Protein AF-A0A351KWG7-F1 (afdb_monomer_lite)

Secondary structure (DSSP, 8-state):
--TTTTS-HHHHHHHHHHHHHHHHHHTPPP----S-HHHHTTSS-----

pLDDT: mean 87.72, std 5.28, range [66.75, 95.88]

Structure (mmCIF, N/CA/C/O backbone):
data_AF-A0A351KWG7-F1
#
_entry.id   AF-A0A351KWG7-F1
#
loop_
_atom_site.group_PDB
_atom_site.id
_atom_site.type_symbol
_atom_site.label_atom_id
_atom_site.label_alt_id
_atom_site.label_comp_id
_atom_site.label_asym_id
_atom_site.label_entity_id
_atom_site.label_seq_id
_atom_site.pdbx_PDB_ins_code
_atom_site.Cartn_x
_atom_site.Cartn_y
_atom_site.Cartn_z
_atom_site.occupancy
_atom_site.B_iso_or_equiv
_atom_site.auth_seq_id
_atom_site.auth_comp_id
_atom_site.auth_asym_id
_atom_site.auth_atom_id
_atom_site.pdbx_PDB_model_num
ATOM 1 N N . ASP A 1 1 ? 4.238 7.8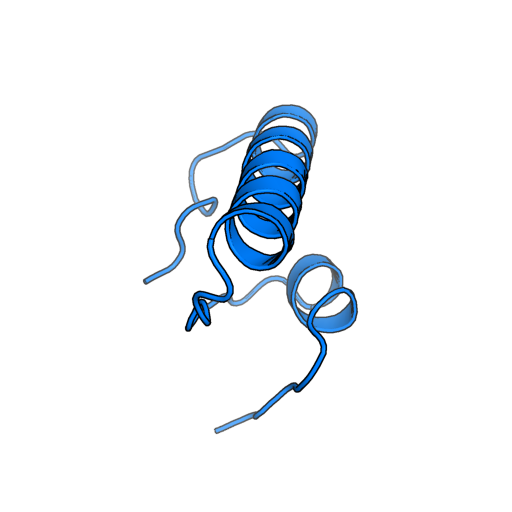22 -4.906 1.00 66.75 1 ASP A N 1
ATOM 2 C CA . ASP A 1 1 ? 4.431 7.298 -6.261 1.00 66.75 1 ASP A CA 1
ATOM 3 C C . ASP A 1 1 ? 5.556 6.289 -6.162 1.00 66.75 1 ASP A C 1
ATOM 5 O O . ASP A 1 1 ? 6.668 6.683 -5.846 1.00 66.75 1 ASP A O 1
ATOM 9 N N . GLU A 1 2 ? 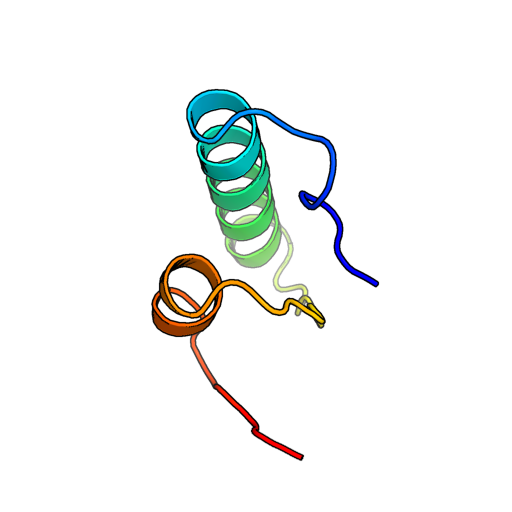5.222 5.003 -6.166 1.00 76.50 2 GLU A N 1
ATOM 10 C CA . GLU A 1 2 ? 6.145 3.884 -5.906 1.00 76.50 2 GLU A CA 1
ATOM 11 C C . GLU A 1 2 ? 6.929 3.943 -4.580 1.00 76.50 2 GLU A C 1
ATOM 13 O O . GLU A 1 2 ? 8.159 4.017 -4.572 1.00 76.50 2 GLU A O 1
ATOM 18 N N . PRO A 1 3 ? 6.245 3.843 -3.423 1.00 74.38 3 PRO A N 1
ATOM 19 C CA . PRO A 1 3 ? 6.891 3.935 -2.109 1.00 74.38 3 PRO A CA 1
ATOM 20 C C . PRO A 1 3 ? 7.955 2.851 -1.851 1.00 74.38 3 PRO A C 1
ATOM 22 O O . PRO A 1 3 ? 8.768 2.998 -0.943 1.00 74.38 3 PRO A O 1
ATOM 25 N N . THR A 1 4 ? 7.962 1.773 -2.640 1.00 81.12 4 THR A N 1
ATOM 26 C CA . THR A 1 4 ? 8.845 0.614 -2.462 1.00 81.12 4 THR A CA 1
ATOM 27 C C . THR A 1 4 ? 9.748 0.321 -3.663 1.00 81.12 4 THR A C 1
ATOM 29 O O . THR A 1 4 ? 10.468 -0.672 -3.629 1.00 81.12 4 THR A O 1
ATOM 32 N N . GLY A 1 5 ? 9.752 1.153 -4.714 1.00 78.81 5 GLY A N 1
ATOM 33 C CA . GLY A 1 5 ? 10.415 0.832 -5.992 1.00 78.81 5 GLY A CA 1
ATOM 34 C C . GLY A 1 5 ? 11.935 0.616 -5.910 1.00 78.81 5 GLY A C 1
ATOM 35 O O . GLY A 1 5 ? 12.492 -0.143 -6.696 1.00 78.81 5 GLY A O 1
ATOM 36 N N . ASN A 1 6 ? 12.602 1.227 -4.923 1.00 82.38 6 ASN A N 1
ATOM 37 C CA . ASN A 1 6 ? 14.050 1.092 -4.695 1.00 82.38 6 ASN A CA 1
ATOM 38 C C . ASN A 1 6 ? 14.417 0.104 -3.574 1.00 82.38 6 ASN A C 1
ATOM 40 O O . ASN A 1 6 ? 15.588 -0.004 -3.210 1.00 82.38 6 ASN A O 1
ATOM 44 N N . LEU A 1 7 ? 13.433 -0.567 -2.976 1.00 83.81 7 LEU A N 1
ATOM 45 C CA . LEU A 1 7 ? 13.652 -1.481 -1.860 1.00 83.81 7 LEU A CA 1
ATOM 46 C C . LEU A 1 7 ? 13.801 -2.911 -2.374 1.00 83.81 7 LEU A C 1
ATOM 48 O O . LEU A 1 7 ? 13.160 -3.315 -3.345 1.00 83.81 7 LEU A O 1
ATOM 52 N N . ASP A 1 8 ? 14.619 -3.709 -1.690 1.00 87.31 8 ASP A N 1
ATOM 53 C CA . ASP A 1 8 ? 14.554 -5.150 -1.880 1.00 87.31 8 ASP A CA 1
ATOM 54 C C . ASP A 1 8 ? 13.179 -5.668 -1.428 1.00 87.31 8 ASP A C 1
ATOM 56 O O . ASP A 1 8 ? 12.486 -5.059 -0.607 1.00 87.31 8 ASP A O 1
ATOM 60 N N . ARG A 1 9 ? 12.786 -6.827 -1.953 1.00 81.31 9 ARG A N 1
ATOM 61 C CA . ARG A 1 9 ? 11.437 -7.359 -1.753 1.00 81.31 9 ARG A CA 1
ATOM 62 C C . ARG A 1 9 ? 11.068 -7.569 -0.282 1.00 81.31 9 ARG A C 1
ATOM 64 O O . ARG A 1 9 ? 9.925 -7.327 0.082 1.00 81.31 9 ARG A O 1
ATOM 71 N N . LYS A 1 10 ? 12.020 -7.969 0.567 1.00 88.06 10 LYS A N 1
ATOM 72 C CA . LYS A 1 10 ? 11.752 -8.189 1.994 1.00 88.06 10 LYS A CA 1
ATOM 73 C C . LYS A 1 10 ? 11.467 -6.863 2.697 1.00 88.06 10 LYS A C 1
ATOM 75 O O . LYS A 1 10 ? 10.557 -6.789 3.519 1.00 88.06 10 LYS A O 1
ATOM 80 N N . THR A 1 11 ? 12.233 -5.8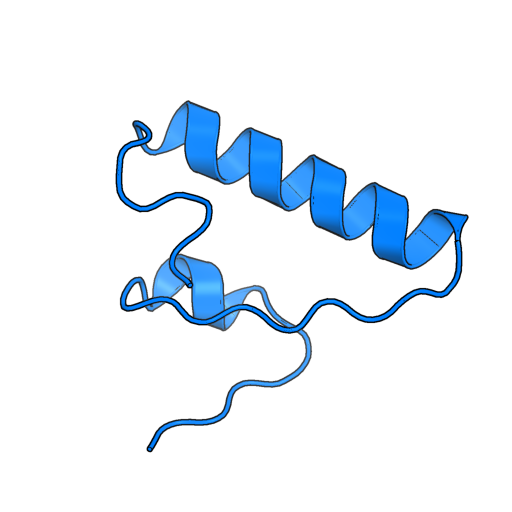27 2.370 1.00 87.44 11 THR A N 1
ATOM 81 C CA . THR A 1 11 ? 12.026 -4.489 2.935 1.00 87.44 11 THR A CA 1
ATOM 82 C C . THR A 1 11 ? 10.727 -3.866 2.416 1.00 87.44 11 THR A C 1
ATOM 84 O O . THR A 1 11 ? 9.985 -3.276 3.197 1.00 87.44 11 THR A O 1
ATOM 87 N N . ALA A 1 12 ? 10.398 -4.058 1.135 1.00 87.06 12 ALA A N 1
ATOM 88 C CA . ALA A 1 12 ? 9.123 -3.631 0.556 1.00 87.06 12 ALA A CA 1
ATOM 89 C C . ALA A 1 12 ? 7.914 -4.287 1.247 1.00 87.06 12 ALA A C 1
ATOM 91 O O . ALA A 1 12 ? 6.958 -3.592 1.593 1.00 87.06 12 ALA A O 1
ATOM 92 N N . ASP A 1 13 ? 7.979 -5.598 1.503 1.00 87.19 13 ASP A N 1
ATOM 93 C CA . ASP A 1 13 ? 6.927 -6.326 2.217 1.00 87.19 13 ASP A CA 1
ATOM 94 C C . ASP A 1 13 ? 6.744 -5.786 3.645 1.00 87.19 13 ASP A C 1
ATOM 96 O O . ASP A 1 13 ? 5.615 -5.560 4.070 1.00 87.19 13 ASP A O 1
ATOM 100 N N . ALA A 1 14 ? 7.835 -5.504 4.366 1.00 90.56 14 ALA A N 1
ATOM 101 C CA . ALA A 1 14 ? 7.766 -4.948 5.720 1.00 90.56 14 ALA A CA 1
ATOM 102 C C . ALA A 1 14 ? 7.153 -3.536 5.761 1.00 90.56 14 ALA A C 1
ATOM 104 O O . ALA A 1 14 ? 6.364 -3.229 6.652 1.00 90.56 14 ALA A O 1
ATOM 105 N N . VAL A 1 15 ? 7.488 -2.678 4.790 1.00 89.81 15 VAL A N 1
ATOM 106 C CA . VAL A 1 15 ? 6.866 -1.349 4.659 1.00 89.81 15 VAL A CA 1
ATOM 107 C C . VAL A 1 15 ? 5.368 -1.482 4.399 1.00 89.81 15 VAL A C 1
ATOM 109 O O . VAL A 1 15 ? 4.579 -0.731 4.965 1.00 89.81 15 VAL A O 1
ATOM 112 N N . TYR A 1 16 ? 4.967 -2.447 3.575 1.00 88.19 16 TYR A N 1
ATOM 113 C CA . TYR A 1 16 ? 3.560 -2.689 3.297 1.00 88.19 16 TYR A CA 1
ATOM 114 C C . TYR A 1 16 ? 2.782 -3.162 4.536 1.00 88.19 16 TYR A C 1
ATOM 116 O O . TYR A 1 16 ? 1.705 -2.627 4.796 1.00 88.19 16 TYR A O 1
ATOM 124 N N . GLU A 1 17 ? 3.327 -4.092 5.330 1.00 90.56 17 GLU A N 1
ATOM 125 C CA . GLU A 1 17 ? 2.698 -4.498 6.601 1.00 90.56 17 GLU A CA 1
ATOM 126 C C . GLU A 1 17 ? 2.480 -3.296 7.523 1.00 90.56 17 GLU A C 1
ATOM 128 O O . GLU A 1 17 ? 1.388 -3.107 8.054 1.00 90.56 17 GLU A O 1
ATOM 133 N N . LEU A 1 18 ? 3.476 -2.411 7.633 1.00 91.38 18 LEU A N 1
ATOM 134 C CA . LEU A 1 18 ? 3.342 -1.194 8.429 1.00 91.38 18 LEU A CA 1
ATOM 135 C C . LEU A 1 18 ? 2.221 -0.283 7.903 1.00 91.38 18 LEU A C 1
ATOM 137 O O . LEU A 1 18 ? 1.463 0.284 8.685 1.00 91.38 18 LEU A O 1
ATOM 141 N N . MET A 1 19 ? 2.084 -0.133 6.584 1.00 90.44 19 MET A N 1
ATOM 142 C CA . MET A 1 19 ? 0.991 0.656 6.003 1.00 90.44 19 MET A CA 1
ATOM 143 C C . MET A 1 19 ? -0.382 0.052 6.327 1.00 90.44 19 MET A C 1
ATOM 145 O O . MET A 1 19 ? -1.314 0.799 6.622 1.00 90.44 19 MET A O 1
ATOM 149 N N . LEU A 1 20 ? -0.512 -1.277 6.322 1.00 89.19 20 LEU A N 1
ATOM 150 C CA . LEU A 1 20 ? -1.745 -1.951 6.734 1.00 89.19 20 LEU A CA 1
ATOM 151 C C . LEU A 1 20 ? -2.055 -1.738 8.217 1.00 89.19 20 LEU A C 1
ATOM 153 O O . LEU A 1 20 ? -3.190 -1.411 8.564 1.00 89.19 20 LEU A O 1
ATOM 157 N N . GLU A 1 21 ? -1.055 -1.877 9.086 1.00 92.69 21 GLU A N 1
ATOM 158 C CA . GLU A 1 21 ? -1.211 -1.622 10.521 1.00 92.69 21 GLU A CA 1
ATOM 159 C C . GLU A 1 21 ? -1.687 -0.187 10.778 1.00 92.69 21 GLU A C 1
ATOM 161 O O . GLU A 1 21 ? -2.617 0.033 11.553 1.00 92.69 21 GLU A O 1
ATOM 166 N N . LEU A 1 22 ? -1.112 0.796 10.079 1.00 92.56 22 LEU A N 1
ATOM 167 C CA . LEU A 1 22 ? -1.512 2.200 10.194 1.00 92.56 22 LEU A CA 1
ATOM 168 C C . LEU A 1 22 ? -2.929 2.454 9.666 1.00 92.56 22 LEU A C 1
ATOM 170 O O . LEU A 1 22 ? -3.677 3.218 10.275 1.00 92.56 22 LEU A O 1
ATOM 174 N N . ASN A 1 23 ? -3.310 1.818 8.555 1.00 91.50 23 ASN A N 1
ATOM 175 C CA . ASN A 1 23 ? -4.662 1.909 8.002 1.00 91.50 23 ASN A CA 1
ATOM 176 C C . ASN A 1 23 ? -5.703 1.452 9.030 1.00 91.50 23 ASN A C 1
ATOM 178 O O . ASN A 1 23 ? -6.683 2.159 9.261 1.00 91.50 23 ASN A O 1
ATOM 182 N N . GLN A 1 24 ? -5.447 0.317 9.684 1.00 90.19 24 GLN A N 1
ATOM 183 C CA . GLN A 1 24 ? -6.346 -0.264 10.680 1.00 90.19 24 GLN A CA 1
ATOM 184 C C . GLN A 1 24 ? -6.345 0.521 11.995 1.00 90.19 24 GLN A C 1
ATOM 186 O O . GLN A 1 24 ? -7.401 0.725 12.587 1.00 90.19 24 GLN A O 1
ATOM 191 N N . ALA A 1 25 ? -5.177 0.976 12.455 1.00 95.88 25 ALA A N 1
ATOM 192 C CA . ALA A 1 25 ? -5.046 1.672 13.733 1.00 95.88 25 ALA A CA 1
ATOM 193 C C . ALA A 1 25 ? -5.628 3.093 13.714 1.00 95.88 25 ALA A C 1
ATOM 195 O O . ALA A 1 25 ? -6.122 3.562 14.739 1.00 95.88 25 ALA A O 1
ATOM 196 N N . TYR A 1 26 ? -5.553 3.783 12.573 1.00 95.44 26 TYR A N 1
ATOM 197 C CA . TYR A 1 26 ? -5.944 5.192 12.455 1.00 95.44 26 TYR A CA 1
ATOM 198 C C . TYR A 1 26 ? -7.159 5.430 11.549 1.00 95.44 26 TYR A C 1
ATOM 200 O O . TYR A 1 26 ? -7.518 6.584 11.328 1.00 95.44 26 TYR A O 1
ATOM 208 N N . GLU A 1 27 ? -7.774 4.372 11.010 1.00 92.38 27 GLU A N 1
ATOM 209 C CA . GLU A 1 27 ? -8.899 4.449 10.060 1.00 92.38 27 GLU A CA 1
ATOM 210 C C . GLU A 1 27 ? -8.593 5.335 8.832 1.00 92.38 27 GLU A C 1
ATOM 212 O O . GLU A 1 27 ? -9.469 5.977 8.247 1.00 92.38 27 GLU A O 1
ATOM 217 N N . VAL A 1 28 ? -7.321 5.381 8.421 1.00 91.06 28 VAL A N 1
ATOM 218 C CA . VAL A 1 28 ? -6.841 6.197 7.294 1.00 91.06 28 VAL A CA 1
ATOM 219 C C . VAL A 1 28 ? -6.724 5.369 6.024 1.00 91.06 28 VAL A C 1
ATOM 221 O O . VAL A 1 28 ? -6.273 4.233 6.056 1.00 91.06 28 VAL A O 1
ATOM 224 N N . SER A 1 29 ? -7.065 5.939 4.870 1.00 91.31 29 SER A N 1
ATOM 225 C CA . SER A 1 29 ? -6.890 5.270 3.573 1.00 91.31 29 SER A CA 1
ATOM 226 C C . SER A 1 29 ? -5.544 5.617 2.933 1.00 91.31 29 SER A C 1
ATOM 228 O O . SER A 1 29 ? -5.164 6.786 2.892 1.00 91.31 29 SER A O 1
ATOM 230 N N . PHE A 1 30 ? -4.858 4.621 2.366 1.00 90.75 30 PHE A N 1
ATOM 231 C CA . PHE A 1 30 ? -3.651 4.829 1.563 1.00 90.75 30 PHE A CA 1
ATOM 232 C C . PHE A 1 30 ? -3.964 4.745 0.069 1.00 90.75 30 PHE A C 1
ATOM 234 O O . PHE A 1 30 ? -4.611 3.807 -0.389 1.00 90.75 30 PHE A O 1
ATOM 241 N N . LEU A 1 31 ? -3.455 5.711 -0.699 1.00 90.75 31 LEU A N 1
ATOM 242 C CA . LEU A 1 31 ? -3.421 5.649 -2.157 1.00 90.75 31 LEU A CA 1
ATOM 243 C C . LEU A 1 31 ? -1.993 5.331 -2.598 1.00 90.75 31 LEU A C 1
ATOM 245 O O . LEU A 1 31 ? -1.076 6.123 -2.372 1.00 90.75 31 LEU A O 1
ATOM 249 N N . VAL A 1 32 ? -1.810 4.171 -3.224 1.00 89.25 32 VAL A N 1
ATOM 250 C CA . VAL A 1 32 ? -0.502 3.686 -3.672 1.00 89.25 32 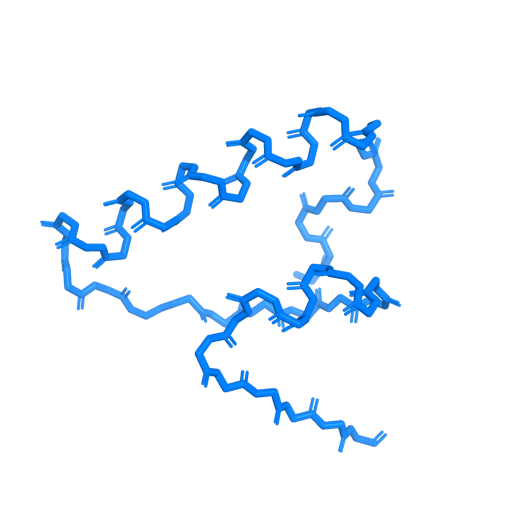VAL A CA 1
ATOM 251 C C . VAL A 1 32 ? -0.506 3.541 -5.186 1.00 89.25 32 VAL A C 1
ATOM 253 O O . VAL A 1 32 ? -1.386 2.904 -5.754 1.00 89.25 32 VAL A O 1
ATOM 256 N N . VAL A 1 33 ? 0.512 4.114 -5.823 1.00 90.88 33 VAL A N 1
ATOM 257 C CA . VAL A 1 33 ? 0.833 3.880 -7.234 1.00 90.88 33 VAL A CA 1
ATOM 258 C C . VAL A 1 33 ? 2.029 2.937 -7.273 1.00 90.88 33 VAL A C 1
ATOM 260 O O . VAL A 1 33 ? 3.018 3.173 -6.574 1.00 90.88 33 VAL A O 1
ATOM 263 N N . THR A 1 34 ? 1.913 1.847 -8.026 1.00 87.06 34 THR A N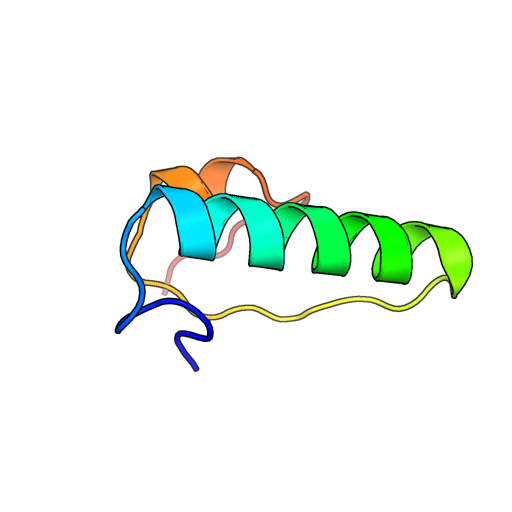 1
ATOM 264 C CA . THR A 1 34 ? 2.957 0.829 -8.163 1.00 87.06 34 THR A CA 1
ATOM 265 C C . THR A 1 34 ? 2.846 0.125 -9.510 1.00 87.06 34 THR A C 1
ATOM 267 O O . THR A 1 34 ? 1.738 -0.102 -9.999 1.00 87.06 34 THR A O 1
ATOM 270 N N . HIS A 1 35 ? 3.987 -0.256 -10.085 1.00 88.38 35 HIS A N 1
ATOM 271 C CA . HIS A 1 35 ? 4.053 -1.190 -11.208 1.00 88.38 35 HIS A CA 1
ATO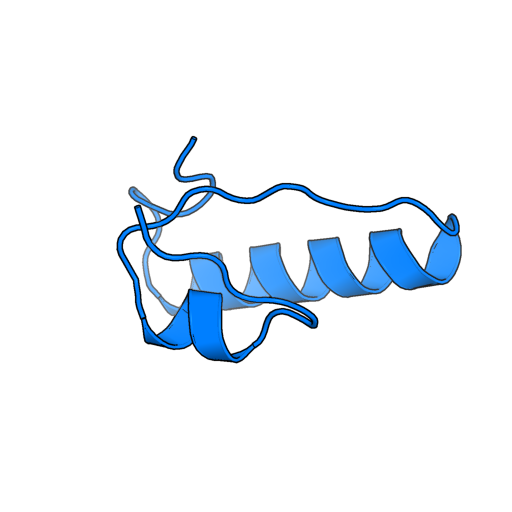M 272 C C . HIS A 1 35 ? 4.151 -2.662 -10.762 1.00 88.38 35 HIS A C 1
ATOM 274 O O . HIS A 1 35 ? 4.150 -3.545 -11.618 1.00 88.38 35 HIS A O 1
ATOM 280 N N . ASP A 1 36 ? 4.251 -2.955 -9.456 1.00 87.19 36 ASP A N 1
ATOM 281 C CA . ASP A 1 36 ? 4.336 -4.328 -8.946 1.00 87.19 36 ASP A CA 1
ATOM 282 C C . ASP A 1 36 ? 2.929 -4.943 -8.790 1.00 87.19 36 ASP A C 1
ATOM 284 O O . ASP A 1 36 ? 2.185 -4.588 -7.865 1.00 87.19 36 ASP A O 1
ATOM 288 N N . PRO A 1 37 ? 2.548 -5.918 -9.639 1.00 86.38 37 PRO A N 1
ATOM 289 C CA . PRO A 1 37 ? 1.236 -6.551 -9.560 1.00 86.38 37 PRO A CA 1
ATOM 290 C C . PRO A 1 37 ? 1.041 -7.360 -8.272 1.00 86.38 37 PRO A C 1
ATOM 292 O O . PRO A 1 37 ? -0.095 -7.545 -7.842 1.00 86.38 37 PRO A O 1
ATOM 295 N N . LYS A 1 38 ? 2.117 -7.843 -7.633 1.00 86.25 38 LYS A N 1
ATOM 296 C CA . LYS A 1 38 ? 2.013 -8.585 -6.370 1.00 86.25 38 LYS A CA 1
ATOM 297 C C . LYS A 1 38 ? 1.642 -7.661 -5.226 1.00 86.25 38 LYS A C 1
ATOM 299 O O . LYS A 1 38 ? 0.833 -8.056 -4.399 1.00 86.25 38 LYS A O 1
ATOM 304 N N . LEU A 1 39 ? 2.202 -6.452 -5.193 1.00 84.06 39 LEU A N 1
ATOM 305 C CA . LEU A 1 39 ? 1.830 -5.440 -4.207 1.00 84.06 39 LEU A CA 1
ATOM 306 C C . LEU A 1 39 ? 0.388 -4.972 -4.433 1.00 84.06 39 LEU A C 1
ATOM 308 O O . LEU A 1 39 ? -0.395 -4.921 -3.488 1.00 84.06 39 LEU A O 1
ATOM 312 N N . ALA A 1 40 ? 0.018 -4.698 -5.688 1.00 88.81 40 ALA A N 1
ATOM 313 C CA . ALA A 1 40 ? -1.338 -4.282 -6.043 1.00 88.81 40 ALA A CA 1
ATOM 314 C C . ALA A 1 40 ? -2.399 -5.324 -5.646 1.00 88.81 40 ALA A C 1
ATOM 316 O O . ALA A 1 40 ? -3.443 -4.955 -5.117 1.00 88.81 40 ALA A O 1
ATOM 317 N N . ALA A 1 41 ? -2.109 -6.619 -5.822 1.00 89.50 41 ALA A N 1
ATOM 318 C CA . ALA A 1 41 ? -3.017 -7.712 -5.464 1.00 89.50 41 ALA A CA 1
ATOM 319 C C . ALA A 1 41 ? -3.300 -7.833 -3.955 1.00 89.50 41 ALA A C 1
ATOM 321 O O . ALA A 1 41 ? -4.221 -8.546 -3.565 1.00 89.50 41 ALA A O 1
ATOM 322 N N . ARG A 1 42 ? -2.507 -7.172 -3.103 1.00 86.12 42 ARG A N 1
ATOM 323 C CA . ARG A 1 42 ? -2.723 -7.144 -1.651 1.00 86.12 42 ARG A CA 1
ATOM 324 C C . ARG A 1 42 ? -3.620 -5.976 -1.217 1.00 86.12 42 ARG A C 1
ATOM 326 O O . ARG A 1 42 ? -4.050 -5.944 -0.073 1.00 86.12 42 ARG A O 1
ATOM 333 N N . MET A 1 43 ? -3.900 -5.013 -2.096 1.00 88.12 43 MET A N 1
ATOM 334 C CA . MET A 1 43 ? -4.734 -3.847 -1.784 1.00 88.12 43 MET A CA 1
ATOM 335 C C . MET A 1 43 ? -6.226 -4.192 -1.820 1.00 88.12 43 MET A C 1
ATOM 337 O O . MET A 1 43 ? -6.658 -5.009 -2.629 1.00 88.12 43 MET A O 1
ATOM 341 N N . ASP A 1 44 ? -7.033 -3.490 -1.019 1.00 89.94 44 ASP A N 1
ATOM 342 C CA . ASP A 1 44 ? -8.492 -3.694 -0.979 1.00 89.94 44 ASP A CA 1
ATOM 343 C C . ASP A 1 44 ? -9.177 -3.391 -2.318 1.00 89.94 44 ASP A C 1
ATOM 345 O O . ASP A 1 44 ? -10.214 -3.962 -2.658 1.00 89.94 44 ASP A O 1
ATOM 349 N N . ARG A 1 45 ? -8.625 -2.435 -3.072 1.00 91.31 45 ARG A N 1
ATOM 350 C CA . ARG A 1 45 ? -9.126 -2.015 -4.381 1.00 91.31 45 ARG A CA 1
ATOM 351 C C . ARG A 1 45 ? -7.964 -1.767 -5.327 1.00 91.31 45 ARG A C 1
ATOM 353 O O . ARG A 1 45 ? -7.019 -1.061 -4.982 1.00 91.31 45 ARG A O 1
ATOM 360 N N . GLN A 1 46 ? -8.086 -2.289 -6.543 1.00 92.19 46 GLN A N 1
ATOM 361 C CA . GLN A 1 46 ? -7.128 -2.084 -7.621 1.00 92.19 46 GLN A CA 1
ATOM 362 C C . GLN A 1 46 ? -7.786 -1.311 -8.763 1.00 92.19 46 GLN A C 1
ATOM 364 O O . GLN A 1 46 ? -8.899 -1.626 -9.179 1.00 92.19 46 GLN A O 1
ATOM 369 N N . TRP A 1 47 ? -7.066 -0.319 -9.280 1.00 91.69 47 TRP A N 1
ATOM 370 C CA . TRP A 1 47 ? -7.441 0.436 -10.469 1.00 91.69 47 TRP A CA 1
ATOM 371 C C . TRP A 1 47 ? -6.276 0.365 -11.452 1.00 91.69 47 TRP A C 1
ATOM 373 O O . TRP A 1 47 ? -5.130 0.589 -11.065 1.00 91.69 47 TRP A O 1
ATOM 383 N N . SER A 1 48 ? -6.562 0.027 -12.705 1.00 90.38 48 SER A N 1
ATOM 384 C CA . SER A 1 48 ? -5.598 0.065 -13.806 1.00 90.38 48 SER A CA 1
ATOM 385 C C . SER A 1 48 ? -5.993 1.183 -14.763 1.00 90.38 48 SER A C 1
ATOM 387 O O . SER A 1 48 ? -7.152 1.231 -15.183 1.00 90.38 48 SER A O 1
ATOM 389 N N . LEU A 1 49 ? -5.042 2.065 -15.071 1.00 84.06 49 LEU A N 1
ATOM 390 C CA . LEU A 1 49 ? -5.175 3.110 -16.088 1.00 84.06 49 LEU A CA 1
ATOM 391 C C . LEU A 1 49 ? -4.730 2.592 -17.457 1.00 84.06 49 LEU A C 1
ATOM 393 O O . LEU A 1 49 ? -3.795 1.759 -17.485 1.00 84.06 49 LEU A O 1
#

Foldseek 3Di:
DCPCPPPDPVVSVVVLVVVVVCCVVPVDDDDDDDPDVVSQVVDPDHDDD

Radius of gyration: 10.73 Å; chains: 1; bounding box: 24×16×30 Å

Sequence (49 aa):
DEPTGNLDRKTADAVYELMLELNQAYEVSFLVVTHDPKLAARMDRQWSL